Protein AF-A0A8K0Y423-F1 (afdb_monomer_lite)

pLDDT: mean 81.15, std 14.88, range [36.22, 94.19]

Secondary structure (DSSP, 8-state):
----SSSSSSSSHHHHHHHHHHHHHHHHHHHHHHHHHHHHHHHHHHHTTS-HHHHHHHIIIIISS-S---EEE-TTT--EEEPPP-HHHHHHHHHHHS-HHHHHHHHHHTTSSGGGG-

Sequence (118 aa):
MNFGKIFDRKKADNSSKNLEEINRIKEEIEKEDKIFENELPSKYTLLQKFGMSDLKT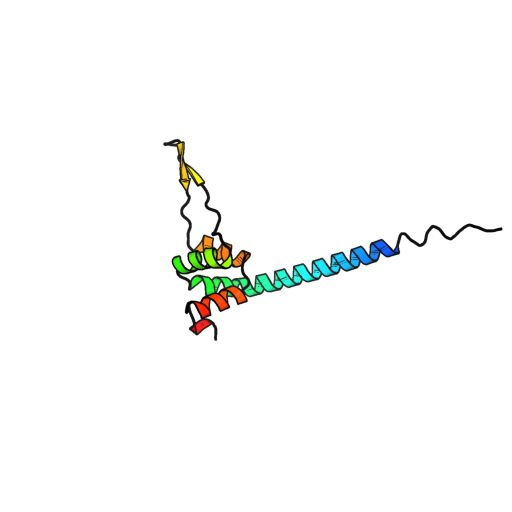LCNELLGSGPVVEEYEDPKTGNKKMLPQYKEDFIHFIIDELRLSEIKEYAIKNKIAPDDLK

Radius of gyration: 25.01 Å; chains: 1; bounding box: 62×76×44 Å

Foldseek 3Di:
DDPPDDPPPPPPPVVVVVVVVVVVVVVVVVVVVVLLVVCLVVLLVQLVQDDLVLLVVCCCVPVVDAADWDWDQDPVPRDIDTDDDDSVSSSVVCSVPDDSVSSLVSCVVVVGPPVVSD

Structure (mmCIF, N/CA/C/O backbone):
data_AF-A0A8K0Y423-F1
#
_entry.id   AF-A0A8K0Y423-F1
#
loop_
_atom_site.group_PDB
_atom_site.id
_atom_site.type_symbol
_atom_site.label_atom_id
_atom_site.label_alt_id
_atom_site.label_comp_id
_atom_site.label_asym_id
_atom_site.label_entity_id
_atom_site.label_seq_id
_atom_site.pdbx_PDB_ins_code
_atom_site.Cartn_x
_atom_site.Cartn_y
_atom_site.Cartn_z
_atom_site.occupancy
_atom_site.B_iso_or_equiv
_atom_site.auth_seq_id
_atom_site.auth_comp_id
_atom_site.auth_asym_id
_atom_site.auth_atom_id
_atom_site.pdbx_PDB_model_num
ATOM 1 N N . MET A 1 1 ? -35.897 64.347 -13.647 1.00 36.22 1 MET A N 1
ATOM 2 C CA . MET A 1 1 ? -35.948 62.868 -13.579 1.00 36.22 1 MET A CA 1
ATOM 3 C C . MET A 1 1 ? -34.530 62.373 -13.351 1.00 36.22 1 MET A C 1
ATOM 5 O O . MET A 1 1 ? -33.649 62.792 -14.086 1.00 36.22 1 MET A O 1
ATOM 9 N N . ASN A 1 2 ? -34.292 61.609 -12.282 1.00 42.94 2 ASN A N 1
ATOM 10 C CA . ASN A 1 2 ? -32.956 61.301 -11.763 1.00 42.94 2 ASN A CA 1
ATOM 11 C C . ASN A 1 2 ? -32.721 59.780 -11.860 1.00 42.94 2 ASN A C 1
ATOM 13 O O . ASN A 1 2 ? -33.231 59.032 -11.032 1.00 42.94 2 ASN A O 1
ATOM 17 N N . PHE A 1 3 ? -32.010 59.327 -12.897 1.00 48.22 3 PHE A N 1
ATOM 18 C CA . PHE A 1 3 ? -31.651 57.918 -13.132 1.00 48.22 3 PHE A CA 1
ATOM 19 C C . PHE A 1 3 ? -30.128 57.740 -13.080 1.00 48.22 3 PHE A C 1
ATOM 21 O O . PHE A 1 3 ? -29.487 57.314 -14.033 1.00 48.22 3 PHE A O 1
ATOM 28 N N . GLY A 1 4 ? -29.532 58.079 -11.942 1.00 51.59 4 GLY A N 1
ATOM 29 C CA . GLY A 1 4 ? -28.191 57.628 -11.582 1.00 51.59 4 GLY A CA 1
ATOM 30 C C . GLY A 1 4 ? -28.290 56.884 -10.257 1.00 51.59 4 GLY A C 1
ATOM 31 O O . GLY A 1 4 ? -28.947 57.402 -9.358 1.00 51.59 4 GLY A O 1
ATOM 32 N N . LYS A 1 5 ? -27.634 55.717 -10.140 1.00 53.69 5 LYS A N 1
ATOM 33 C CA . LYS A 1 5 ? -27.434 54.874 -8.925 1.00 53.69 5 LYS A CA 1
ATOM 34 C C . LYS A 1 5 ? -28.104 53.487 -8.893 1.00 53.69 5 LYS A C 1
ATOM 36 O O . LYS A 1 5 ? -28.493 53.039 -7.817 1.00 53.69 5 LYS A O 1
ATOM 41 N N . ILE A 1 6 ? -28.194 52.752 -10.006 1.00 54.94 6 ILE A N 1
ATOM 42 C CA . ILE A 1 6 ? -28.642 51.336 -9.941 1.00 54.94 6 ILE A CA 1
ATOM 43 C C . ILE A 1 6 ? -27.600 50.322 -10.449 1.00 54.94 6 ILE A C 1
ATOM 45 O O . ILE A 1 6 ? -27.656 49.161 -10.052 1.00 54.94 6 ILE A O 1
ATOM 49 N N . PHE A 1 7 ? -26.580 50.722 -11.215 1.00 52.34 7 PHE A N 1
ATOM 50 C CA . PHE A 1 7 ? -25.698 49.743 -11.873 1.00 52.34 7 PHE A CA 1
ATOM 51 C C . PHE A 1 7 ? -24.418 49.317 -11.129 1.00 52.34 7 PHE A C 1
ATOM 53 O O . PHE A 1 7 ? -23.765 48.383 -11.583 1.00 52.34 7 PHE A O 1
ATOM 60 N N . ASP A 1 8 ? -24.096 49.884 -9.963 1.00 50.88 8 ASP A N 1
ATOM 61 C CA . ASP A 1 8 ? -22.816 49.588 -9.280 1.00 50.88 8 ASP A CA 1
ATOM 62 C C . ASP A 1 8 ? -22.876 48.517 -8.176 1.00 50.88 8 ASP A C 1
ATOM 64 O O . ASP A 1 8 ? -21.852 48.109 -7.639 1.00 50.88 8 ASP A O 1
ATOM 68 N N . ARG A 1 9 ? -24.059 48.003 -7.814 1.00 49.84 9 ARG A N 1
ATOM 69 C CA . ARG A 1 9 ? -24.199 47.161 -6.606 1.00 49.84 9 ARG A CA 1
ATOM 70 C C . ARG A 1 9 ? -24.155 45.643 -6.825 1.00 49.84 9 ARG A C 1
ATOM 72 O O . ARG A 1 9 ? -24.320 44.904 -5.864 1.00 49.84 9 ARG A O 1
ATOM 79 N N . LYS A 1 10 ? -23.942 45.155 -8.055 1.00 49.25 10 LYS A N 1
ATOM 80 C CA . LYS A 1 10 ? -24.026 43.710 -8.380 1.00 49.25 10 LYS A CA 1
ATOM 81 C C . LYS A 1 10 ? -22.694 42.987 -8.620 1.00 49.25 10 LYS A C 1
ATOM 83 O O . LYS A 1 10 ? -22.720 41.783 -8.845 1.00 49.25 10 LYS A O 1
ATOM 88 N N . LYS A 1 11 ? -21.540 43.666 -8.567 1.00 48.78 11 LYS A N 1
ATOM 89 C CA . LYS A 1 11 ? -20.228 43.011 -8.775 1.00 48.78 11 LYS A CA 1
ATOM 90 C C . LYS A 1 11 ? -19.479 42.620 -7.494 1.00 48.78 11 LYS A C 1
ATOM 92 O O . LYS A 1 11 ? -18.593 41.782 -7.577 1.00 48.78 11 LYS A O 1
ATOM 97 N N . ALA A 1 12 ? -19.839 43.163 -6.330 1.00 50.09 12 ALA A N 1
ATOM 98 C CA . ALA A 1 12 ? -19.123 42.879 -5.080 1.00 50.09 12 ALA A CA 1
ATOM 99 C C . ALA A 1 12 ? -19.542 41.553 -4.407 1.00 50.09 12 ALA A C 1
ATOM 101 O O . ALA A 1 12 ? -18.710 40.878 -3.812 1.00 50.09 12 ALA A O 1
ATOM 102 N N . ASP A 1 13 ? -20.804 41.137 -4.549 1.00 50.44 13 ASP A N 1
ATOM 103 C CA . ASP A 1 13 ? -21.373 40.000 -3.798 1.00 50.44 13 ASP A CA 1
ATOM 104 C C . ASP A 1 13 ? -20.856 38.620 -4.262 1.00 50.44 13 ASP A C 1
ATOM 106 O O . ASP A 1 13 ? -20.787 37.671 -3.485 1.00 50.44 13 ASP A O 1
ATOM 110 N N . ASN A 1 14 ? -20.446 38.500 -5.531 1.00 52.62 14 ASN A N 1
ATOM 111 C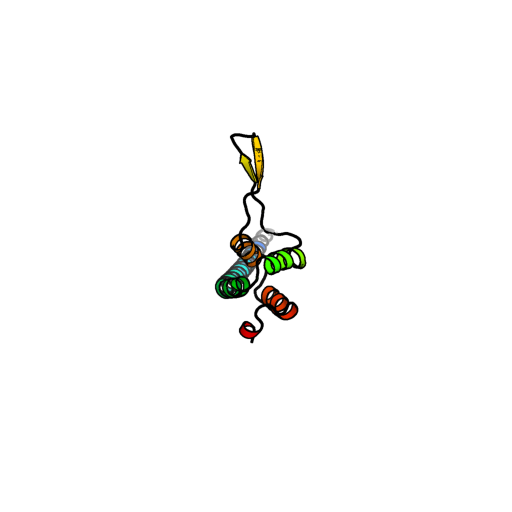 CA . ASN A 1 14 ? -19.948 37.234 -6.088 1.00 52.62 14 ASN A CA 1
ATOM 112 C C . ASN A 1 14 ? -18.476 36.951 -5.751 1.00 52.62 14 ASN A C 1
ATOM 114 O O . ASN A 1 14 ? -18.055 35.795 -5.787 1.00 52.62 14 ASN A O 1
ATOM 118 N N . SER A 1 15 ? -17.693 37.984 -5.422 1.00 55.06 15 SER A N 1
ATOM 119 C CA . SER A 1 15 ? -16.273 37.828 -5.086 1.00 55.06 15 SER A CA 1
ATOM 120 C C . SER A 1 15 ? -16.080 37.270 -3.676 1.00 55.06 15 SER A C 1
ATOM 122 O O . SER A 1 15 ? -15.181 36.464 -3.463 1.00 55.06 15 SER A O 1
ATOM 124 N N . SER A 1 16 ? -16.925 37.668 -2.719 1.00 58.03 16 SER A N 1
ATOM 125 C CA . SER A 1 16 ? -16.828 37.216 -1.325 1.00 58.03 16 SER A CA 1
ATOM 126 C C . SER A 1 16 ? -17.244 35.755 -1.151 1.00 58.03 16 SER A C 1
ATOM 128 O O . SER A 1 16 ? -16.566 35.025 -0.440 1.00 58.03 16 SER A O 1
ATOM 130 N N . LYS A 1 17 ? -18.283 35.293 -1.862 1.00 60.75 17 LYS A N 1
ATOM 131 C CA . LYS A 1 17 ? -18.724 33.885 -1.814 1.00 60.75 17 LYS A CA 1
ATOM 132 C C . LYS A 1 17 ? -17.689 32.922 -2.397 1.00 60.75 17 LYS A C 1
ATOM 134 O O . LYS A 1 17 ? -17.435 31.882 -1.808 1.00 60.75 17 LYS A O 1
ATOM 139 N N . ASN A 1 18 ? -17.039 33.305 -3.500 1.00 67.94 18 ASN A N 1
ATOM 140 C CA . ASN A 1 18 ? -15.926 32.530 -4.059 1.00 67.94 18 ASN A CA 1
ATOM 141 C C . ASN A 1 18 ? -14.741 32.458 -3.084 1.00 67.94 18 ASN A C 1
ATOM 143 O O . ASN A 1 18 ? -14.114 31.415 -2.962 1.00 67.94 18 ASN A O 1
ATOM 147 N N . LEU A 1 19 ? -14.442 33.544 -2.362 1.00 73.88 19 LEU A N 1
ATOM 148 C CA . LEU A 1 19 ? -13.349 33.563 -1.388 1.00 73.88 19 LEU A CA 1
ATOM 149 C C . LEU A 1 19 ? -13.649 32.687 -0.160 1.00 73.88 19 LEU A C 1
ATOM 151 O O . LEU A 1 19 ? -12.766 31.981 0.317 1.00 73.88 19 LEU A O 1
ATOM 155 N N . GLU A 1 20 ? -14.890 32.706 0.336 1.00 76.94 20 GLU A N 1
ATOM 156 C CA . GLU A 1 20 ? -15.333 31.832 1.428 1.00 76.94 20 GLU A CA 1
ATOM 157 C C . GLU A 1 20 ? -15.313 30.352 1.027 1.00 76.94 20 GLU A C 1
ATOM 159 O O . GLU A 1 20 ? -14.886 29.517 1.819 1.00 76.94 20 GLU A O 1
ATOM 164 N N . GLU A 1 21 ? -15.724 30.022 -0.199 1.00 74.06 21 GLU A N 1
ATOM 165 C CA . GLU A 1 21 ? -15.688 28.650 -0.718 1.00 74.06 21 GLU A CA 1
ATOM 166 C C . GLU A 1 21 ? -14.247 28.151 -0.897 1.00 74.06 21 GLU A C 1
ATOM 168 O O . GLU A 1 21 ? -13.911 27.067 -0.427 1.00 74.06 21 GLU A O 1
ATOM 173 N N . ILE A 1 22 ? -13.356 28.982 -1.453 1.00 78.00 22 ILE A N 1
ATOM 174 C CA . ILE A 1 22 ? -11.920 28.675 -1.558 1.00 78.00 22 ILE A CA 1
ATOM 175 C C . ILE A 1 22 ? -11.296 28.454 -0.174 1.00 78.00 22 ILE A C 1
ATOM 177 O O . ILE A 1 22 ? -10.478 27.550 -0.012 1.00 78.00 22 ILE A O 1
ATOM 181 N N . ASN A 1 23 ? -11.665 29.255 0.830 1.00 80.56 23 ASN A N 1
ATOM 182 C CA . ASN A 1 23 ? -11.143 29.085 2.187 1.00 80.56 23 ASN A CA 1
ATOM 183 C C . ASN A 1 23 ? -11.652 27.797 2.845 1.00 80.56 23 ASN A C 1
ATOM 185 O O . ASN A 1 23 ? -10.866 27.121 3.498 1.00 80.56 23 ASN A O 1
ATOM 189 N N . ARG A 1 24 ? -12.916 27.410 2.629 1.00 83.50 24 ARG A N 1
ATOM 190 C CA . ARG A 1 24 ? -13.438 26.121 3.116 1.00 83.50 24 ARG A CA 1
ATOM 191 C C . ARG A 1 24 ? -12.711 24.940 2.484 1.00 83.50 24 ARG A C 1
ATOM 193 O O . ARG A 1 24 ? -12.282 24.056 3.211 1.00 83.50 24 ARG A O 1
ATOM 200 N N . ILE A 1 25 ? -12.501 24.977 1.167 1.00 79.38 25 ILE A N 1
ATOM 201 C CA . ILE A 1 25 ? -11.753 23.933 0.452 1.00 79.38 25 ILE A CA 1
ATOM 202 C C . ILE A 1 25 ? -10.322 23.836 0.999 1.00 79.38 25 ILE A C 1
ATOM 204 O O . ILE A 1 25 ? -9.832 22.739 1.243 1.00 79.38 25 ILE A O 1
ATOM 208 N N . LYS A 1 26 ? -9.656 24.972 1.248 1.00 81.19 26 LYS A N 1
ATOM 209 C CA . LYS A 1 26 ? -8.325 24.982 1.875 1.00 81.19 26 LYS A CA 1
ATOM 210 C C . LYS A 1 26 ? -8.333 24.360 3.270 1.00 81.19 26 LYS A C 1
ATOM 212 O O . LYS A 1 26 ? -7.489 23.519 3.543 1.00 81.19 26 LYS A O 1
ATOM 217 N N . GLU A 1 27 ? -9.284 24.734 4.123 1.00 83.44 27 GLU A N 1
ATOM 218 C CA . GLU A 1 27 ? -9.404 24.160 5.469 1.00 83.44 27 GLU A CA 1
ATOM 219 C C . GLU A 1 27 ? -9.710 22.654 5.443 1.00 83.44 27 GLU A C 1
ATOM 221 O O . GLU A 1 27 ? -9.302 21.930 6.350 1.00 83.44 27 GLU A O 1
ATOM 226 N N . GLU A 1 28 ? -10.452 22.170 4.444 1.00 80.00 28 GLU A N 1
ATOM 227 C CA . GLU A 1 28 ? -10.716 20.741 4.252 1.00 80.00 28 GLU A CA 1
ATOM 228 C C . GLU A 1 28 ? -9.456 19.990 3.813 1.00 80.00 28 GLU A C 1
ATOM 230 O O . GLU A 1 28 ? -9.129 18.975 4.426 1.00 80.00 28 GLU A O 1
ATOM 235 N N . ILE A 1 29 ? -8.697 20.531 2.855 1.00 80.69 29 ILE A N 1
ATOM 236 C CA . ILE A 1 29 ? -7.410 19.961 2.427 1.00 80.69 29 ILE A CA 1
ATOM 237 C C . ILE A 1 29 ? -6.428 19.911 3.604 1.00 80.69 29 ILE A C 1
ATOM 239 O O . ILE A 1 29 ? -5.866 18.861 3.886 1.00 80.69 29 ILE A O 1
ATOM 243 N N . GLU A 1 30 ? -6.279 21.001 4.363 1.00 79.62 30 GLU A N 1
ATOM 244 C CA . GLU A 1 30 ? -5.381 21.041 5.528 1.00 79.62 30 GLU A CA 1
ATOM 245 C C . GLU A 1 30 ? -5.786 20.036 6.619 1.00 79.62 30 GLU A C 1
ATOM 247 O O . GLU A 1 30 ? -4.934 19.468 7.310 1.00 79.62 30 GLU A O 1
ATOM 252 N N . LYS A 1 31 ? -7.091 19.794 6.798 1.00 80.88 31 LYS A N 1
ATOM 253 C CA . LYS A 1 31 ? -7.581 18.756 7.716 1.00 80.88 31 LYS A CA 1
ATOM 254 C C . LYS A 1 31 ? -7.258 17.362 7.200 1.00 80.88 31 LYS A C 1
ATOM 256 O O . LYS A 1 31 ? -6.840 16.526 8.000 1.00 80.88 31 LYS A O 1
ATOM 261 N N . GLU A 1 32 ? -7.449 17.106 5.912 1.00 76.06 32 GLU A N 1
ATOM 262 C CA . GLU A 1 32 ? -7.115 15.820 5.304 1.00 76.06 32 GLU A CA 1
ATOM 263 C C . GLU A 1 32 ? -5.616 15.528 5.348 1.00 76.06 32 GLU A C 1
ATOM 265 O O . GLU A 1 32 ? -5.243 14.420 5.739 1.00 76.06 32 GLU A O 1
ATOM 270 N N . ASP A 1 33 ? -4.772 16.519 5.058 1.00 75.44 33 ASP A N 1
ATOM 271 C CA . ASP A 1 33 ? -3.313 16.413 5.152 1.00 75.44 33 ASP A CA 1
ATOM 272 C C . ASP A 1 33 ? -2.892 16.076 6.582 1.00 75.44 33 ASP A C 1
ATOM 274 O O . ASP A 1 33 ? -2.124 15.144 6.823 1.00 75.44 33 ASP A O 1
ATOM 278 N N . LYS A 1 34 ? -3.475 16.756 7.574 1.00 78.69 34 LYS A N 1
ATOM 279 C CA . LYS A 1 34 ? -3.188 16.477 8.983 1.00 78.69 34 LYS A CA 1
ATOM 280 C C . LYS A 1 34 ? -3.651 15.083 9.414 1.00 78.69 34 LYS A C 1
ATOM 282 O O . LYS A 1 34 ? -3.023 14.461 10.271 1.00 78.69 34 LYS A O 1
ATOM 287 N N . ILE A 1 35 ? -4.761 14.583 8.874 1.00 78.56 35 ILE A N 1
ATOM 288 C CA . ILE A 1 35 ? -5.205 13.203 9.119 1.00 78.56 35 ILE A CA 1
ATOM 289 C C . ILE A 1 35 ? -4.215 12.228 8.481 1.00 78.56 35 ILE A C 1
ATOM 291 O O . ILE A 1 35 ? -3.782 11.288 9.143 1.00 78.56 35 ILE A O 1
ATOM 295 N N . PHE A 1 36 ? -3.802 12.481 7.240 1.00 77.06 36 PHE A N 1
ATOM 296 C CA . PHE A 1 36 ? -2.832 11.659 6.526 1.00 77.06 36 PHE A CA 1
ATOM 297 C C . PHE A 1 36 ? -1.484 11.582 7.259 1.00 77.06 36 PHE A C 1
ATOM 299 O O . PHE A 1 36 ? -0.981 10.483 7.493 1.00 77.06 36 PHE A O 1
ATOM 306 N N . GLU A 1 37 ? -0.943 12.717 7.711 1.00 79.19 37 GLU A N 1
ATOM 307 C CA . GLU A 1 37 ? 0.296 12.778 8.497 1.00 79.19 37 GLU A CA 1
ATOM 308 C C . GLU A 1 37 ? 0.203 11.989 9.809 1.00 79.19 37 GLU A C 1
ATOM 310 O O . GLU A 1 37 ? 1.151 11.307 10.201 1.00 79.19 37 GLU A O 1
ATOM 315 N N . ASN A 1 38 ? -0.951 12.030 10.480 1.00 83.81 38 ASN A N 1
ATOM 316 C CA . ASN A 1 38 ? -1.170 11.256 11.703 1.00 83.81 38 ASN A CA 1
ATOM 317 C C . ASN A 1 38 ? -1.315 9.750 11.433 1.00 83.81 38 ASN A C 1
ATOM 319 O O . ASN A 1 38 ? -0.929 8.928 12.267 1.00 83.81 38 ASN A O 1
ATOM 323 N N . GLU A 1 39 ? -1.873 9.367 10.284 1.00 85.81 39 GLU A N 1
ATOM 324 C CA . GLU A 1 39 ? -2.039 7.965 9.900 1.00 85.81 39 GLU A CA 1
ATOM 325 C C . GLU A 1 39 ? -0.750 7.335 9.364 1.00 85.81 39 GLU A C 1
ATOM 327 O O . GLU A 1 39 ? -0.561 6.129 9.527 1.00 85.81 39 GLU A O 1
ATOM 332 N N . LEU A 1 40 ? 0.143 8.127 8.768 1.00 87.44 40 LEU A N 1
ATOM 333 C CA . LEU A 1 40 ? 1.384 7.696 8.114 1.00 87.44 40 LEU A CA 1
ATOM 334 C C . LEU A 1 40 ? 2.202 6.679 8.940 1.00 87.44 40 LEU A C 1
ATOM 336 O O . LEU A 1 40 ? 2.473 5.585 8.430 1.00 87.44 40 LEU A O 1
ATOM 340 N N . PRO A 1 41 ? 2.536 6.943 10.224 1.00 89.06 41 PRO A N 1
ATOM 341 C CA . PRO A 1 41 ? 3.282 5.989 11.048 1.00 89.06 41 PRO A CA 1
ATOM 342 C C . PRO A 1 41 ? 2.534 4.668 11.257 1.00 89.06 41 PRO A C 1
ATOM 344 O O . PRO A 1 41 ? 3.139 3.593 11.268 1.00 89.06 41 PRO A O 1
ATOM 347 N N . SER A 1 42 ? 1.208 4.740 11.399 1.00 90.12 42 SER A N 1
ATOM 348 C CA . SER A 1 42 ? 0.351 3.573 11.613 1.00 90.12 42 SER A CA 1
ATOM 349 C C . SER A 1 42 ? 0.222 2.734 10.343 1.00 90.12 42 SER A C 1
ATOM 351 O O . SER A 1 42 ? 0.346 1.511 10.413 1.00 90.12 42 SER A O 1
ATOM 353 N N . LYS A 1 43 ? 0.040 3.378 9.180 1.00 92.31 43 LYS A N 1
ATOM 354 C CA . LYS A 1 43 ? 0.016 2.702 7.874 1.00 92.31 43 LYS A CA 1
ATOM 355 C C . LYS A 1 43 ? 1.335 1.979 7.631 1.00 92.31 43 LYS A C 1
ATOM 357 O O . LYS A 1 43 ? 1.335 0.782 7.359 1.00 92.31 43 LYS A O 1
ATOM 362 N N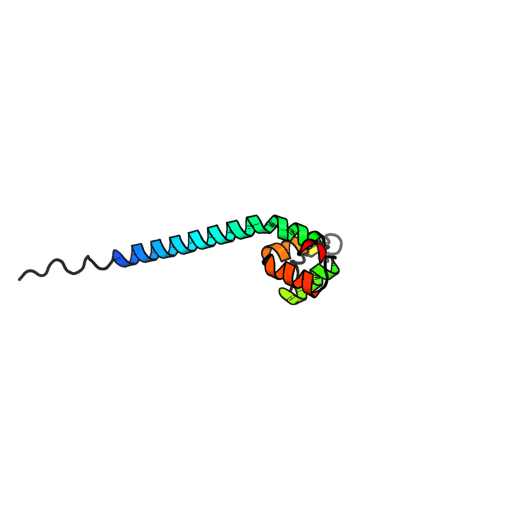 . TYR A 1 44 ? 2.456 2.680 7.809 1.00 92.25 44 TYR A N 1
ATOM 363 C CA . TYR A 1 44 ? 3.784 2.114 7.590 1.00 92.25 44 TYR A CA 1
ATOM 364 C C . TYR A 1 44 ? 4.059 0.922 8.514 1.00 92.25 44 TYR A C 1
ATOM 366 O O . TYR A 1 44 ? 4.476 -0.140 8.056 1.00 92.25 44 TYR A O 1
ATOM 374 N N . THR A 1 45 ? 3.762 1.057 9.810 1.00 90.94 45 THR A N 1
ATOM 375 C CA . THR A 1 45 ? 3.965 -0.019 10.795 1.00 90.94 45 THR A CA 1
ATOM 376 C C . THR A 1 45 ? 3.128 -1.259 10.479 1.00 90.94 45 THR A C 1
ATOM 378 O O . THR A 1 45 ? 3.607 -2.383 10.635 1.00 90.94 45 THR A O 1
ATOM 381 N N . LEU A 1 46 ? 1.885 -1.071 10.027 1.00 91.06 46 LEU A N 1
ATOM 382 C CA . LEU A 1 46 ? 1.005 -2.170 9.644 1.00 91.06 46 LEU A CA 1
ATOM 383 C C . LEU A 1 46 ? 1.503 -2.861 8.368 1.00 91.06 46 LEU A C 1
ATOM 385 O O . LEU A 1 46 ? 1.685 -4.076 8.367 1.00 91.06 46 LEU A O 1
ATOM 389 N N . LEU A 1 47 ? 1.798 -2.097 7.314 1.00 93.69 47 LEU A N 1
ATOM 390 C CA . LEU A 1 47 ? 2.275 -2.624 6.030 1.00 93.69 47 LEU A CA 1
ATOM 391 C C . LEU A 1 47 ? 3.652 -3.293 6.134 1.00 93.69 47 LEU A C 1
ATOM 393 O O . LEU A 1 47 ? 3.938 -4.245 5.410 1.00 93.69 47 LEU A O 1
ATOM 397 N N . GLN A 1 48 ? 4.495 -2.886 7.085 1.00 93.19 48 GLN A N 1
ATOM 398 C CA . GLN A 1 48 ? 5.749 -3.585 7.372 1.00 93.19 48 GLN A CA 1
ATOM 399 C C . GLN A 1 48 ? 5.543 -5.041 7.819 1.00 93.19 48 GLN A C 1
ATOM 401 O O . GLN A 1 48 ? 6.441 -5.866 7.649 1.00 93.19 48 GLN A O 1
ATOM 406 N N . LYS A 1 49 ? 4.364 -5.405 8.328 1.00 90.06 49 LYS A N 1
ATOM 407 C CA . LYS A 1 49 ? 4.050 -6.788 8.730 1.00 90.06 49 LYS A CA 1
ATOM 408 C C . LYS A 1 49 ? 3.585 -7.658 7.570 1.00 90.06 49 LYS A C 1
ATOM 410 O O . LYS A 1 49 ? 3.590 -8.879 7.693 1.00 90.06 49 LYS A O 1
ATOM 415 N N . PHE A 1 50 ? 3.205 -7.045 6.455 1.00 92.75 50 PHE A N 1
ATOM 416 C CA . PHE A 1 50 ? 2.764 -7.762 5.271 1.00 92.75 50 PHE A CA 1
ATOM 417 C C . PHE A 1 50 ? 3.966 -8.417 4.592 1.00 92.75 50 PHE A C 1
ATOM 419 O O . PHE A 1 50 ? 5.065 -7.848 4.529 1.00 92.75 50 PHE A O 1
ATOM 426 N N . GLY A 1 51 ? 3.762 -9.621 4.063 1.00 92.38 51 GLY A N 1
ATOM 427 C CA . GLY A 1 51 ? 4.713 -10.226 3.147 1.00 92.38 51 GLY A CA 1
ATOM 428 C C . GLY A 1 51 ? 4.718 -9.497 1.803 1.00 92.38 51 GLY A C 1
ATOM 429 O O . GLY A 1 51 ? 3.762 -8.816 1.436 1.00 92.38 51 GLY A O 1
ATOM 430 N N . MET A 1 52 ? 5.778 -9.687 1.015 1.00 92.44 52 MET A N 1
ATOM 431 C CA . MET A 1 52 ? 5.853 -9.129 -0.344 1.00 92.44 52 MET A CA 1
ATOM 432 C C . MET A 1 52 ? 4.674 -9.587 -1.216 1.00 92.44 52 MET A C 1
ATOM 434 O O . MET A 1 52 ? 4.136 -8.815 -2.004 1.00 92.44 52 MET A O 1
ATOM 438 N N . SER A 1 53 ? 4.258 -10.847 -1.064 1.00 91.69 53 SER A N 1
ATOM 439 C CA . SER A 1 53 ? 3.098 -11.394 -1.768 1.00 91.69 53 SER A CA 1
ATOM 440 C C . SER A 1 53 ? 1.800 -10.711 -1.344 1.00 91.69 53 SER A C 1
ATOM 442 O O . SER A 1 53 ? 0.987 -10.397 -2.203 1.00 91.69 53 SER A O 1
ATOM 444 N N . ASP A 1 54 ? 1.628 -10.427 -0.051 1.00 93.38 54 ASP A N 1
ATOM 445 C CA . ASP A 1 54 ? 0.419 -9.779 0.463 1.00 93.38 54 ASP A CA 1
ATOM 446 C C . ASP A 1 54 ? 0.294 -8.346 -0.050 1.00 93.38 54 ASP A C 1
ATOM 448 O O . ASP A 1 54 ? -0.794 -7.934 -0.436 1.00 93.38 54 ASP A O 1
ATOM 452 N N . LEU A 1 55 ? 1.411 -7.610 -0.106 1.00 93.88 55 LEU A N 1
ATOM 453 C CA . LEU A 1 55 ? 1.458 -6.256 -0.663 1.00 93.88 55 LEU A CA 1
ATOM 454 C C . LEU A 1 55 ? 1.120 -6.254 -2.158 1.00 93.88 55 LEU A C 1
ATOM 456 O O . LEU A 1 55 ? 0.310 -5.447 -2.604 1.00 93.88 55 LEU A O 1
ATOM 460 N N . LYS A 1 56 ? 1.679 -7.196 -2.930 1.00 92.88 56 LYS A N 1
ATOM 461 C CA . LYS A 1 56 ? 1.354 -7.356 -4.357 1.00 92.88 56 LYS A CA 1
ATOM 462 C C . LYS A 1 56 ? -0.121 -7.670 -4.578 1.00 92.88 56 LYS A C 1
ATOM 464 O O . LYS A 1 56 ? -0.741 -7.084 -5.463 1.00 92.88 56 LYS A O 1
ATOM 469 N N . THR A 1 57 ? -0.674 -8.590 -3.791 1.00 92.81 57 THR A N 1
ATOM 470 C CA . THR A 1 57 ? -2.090 -8.956 -3.881 1.00 92.81 57 THR A CA 1
ATOM 471 C C . THR A 1 57 ? -2.977 -7.787 -3.482 1.00 92.81 57 THR A C 1
ATOM 473 O O . THR A 1 57 ? -3.918 -7.493 -4.206 1.00 92.81 57 THR A O 1
ATOM 476 N N . LEU A 1 58 ? -2.641 -7.064 -2.411 1.00 93.38 58 LEU A N 1
ATOM 477 C CA . LEU A 1 58 ? -3.373 -5.874 -1.981 1.00 93.38 58 LEU A CA 1
ATOM 478 C C . LEU A 1 58 ? -3.398 -4.813 -3.089 1.00 93.38 58 LEU A C 1
ATOM 480 O O . LEU A 1 58 ? -4.474 -4.331 -3.437 1.00 93.38 58 LEU A O 1
ATOM 484 N N . CYS A 1 59 ? -2.245 -4.503 -3.690 1.00 93.00 59 CYS A N 1
ATOM 485 C CA . CYS A 1 59 ? -2.158 -3.605 -4.843 1.00 93.00 59 CYS A CA 1
ATOM 486 C C . CYS A 1 59 ? -3.071 -4.061 -5.988 1.00 93.00 59 CYS A C 1
ATOM 488 O O . CYS A 1 59 ? -3.837 -3.277 -6.535 1.00 93.00 59 CYS A O 1
ATOM 490 N N . ASN A 1 60 ? -3.040 -5.346 -6.332 1.00 91.69 60 ASN A N 1
ATOM 491 C CA . ASN A 1 60 ? -3.841 -5.869 -7.431 1.00 91.69 60 ASN A CA 1
ATOM 492 C C . ASN A 1 60 ? -5.353 -5.899 -7.125 1.00 91.69 60 ASN A C 1
ATOM 494 O O . ASN A 1 60 ? -6.156 -5.631 -8.012 1.00 91.69 60 ASN A O 1
ATOM 498 N N . GLU A 1 61 ? -5.753 -6.225 -5.893 1.00 91.50 61 GLU A N 1
ATOM 499 C CA . GLU A 1 61 ? -7.164 -6.347 -5.502 1.00 91.50 61 GLU A CA 1
ATOM 500 C C . GLU A 1 61 ? -7.837 -4.997 -5.243 1.00 91.50 61 GLU A C 1
ATOM 502 O O . GLU A 1 61 ? -8.999 -4.828 -5.613 1.00 91.50 61 GLU A O 1
ATOM 507 N N . LEU A 1 62 ? -7.138 -4.054 -4.603 1.00 91.06 62 LEU A N 1
ATOM 508 C CA . LEU A 1 62 ? -7.714 -2.763 -4.209 1.00 91.06 62 LEU A CA 1
ATOM 509 C C . LEU A 1 62 ? -7.388 -1.638 -5.194 1.00 91.06 62 LEU A C 1
ATOM 511 O O . LEU A 1 62 ? -8.243 -0.798 -5.452 1.00 91.06 62 LEU A O 1
ATOM 515 N N . LEU A 1 63 ? -6.180 -1.630 -5.764 1.00 89.56 63 LEU A N 1
ATOM 516 C CA . LEU A 1 63 ? -5.694 -0.544 -6.629 1.00 89.56 63 LEU A CA 1
ATOM 517 C C . LEU A 1 63 ? -5.672 -0.935 -8.118 1.00 89.56 63 LEU A C 1
ATOM 519 O O . LEU A 1 63 ? -5.457 -0.088 -8.985 1.00 89.56 63 LEU A O 1
ATOM 523 N N . GLY A 1 64 ? -5.862 -2.221 -8.440 1.00 89.12 64 GLY A N 1
ATOM 524 C CA . GLY A 1 64 ? -5.806 -2.760 -9.806 1.00 89.12 64 GLY A CA 1
ATOM 525 C C . GLY A 1 64 ? -4.425 -2.680 -10.471 1.00 89.12 64 GLY A C 1
ATOM 526 O O . GLY A 1 64 ? -4.264 -3.103 -11.615 1.00 89.12 64 GLY A O 1
ATOM 527 N N . SER A 1 65 ? -3.429 -2.124 -9.781 1.00 88.88 65 SER A N 1
ATOM 528 C CA . SER A 1 65 ? -2.075 -1.892 -10.277 1.00 88.88 65 SER A CA 1
ATOM 529 C C . SER A 1 65 ? -1.089 -1.789 -9.109 1.00 88.88 65 SER A C 1
ATOM 531 O O . SER A 1 65 ? -1.490 -1.597 -7.963 1.00 88.88 65 SER A O 1
ATOM 533 N N . GLY A 1 66 ? 0.197 -2.009 -9.387 1.00 88.88 66 GLY A N 1
ATOM 534 C CA . GLY A 1 66 ? 1.285 -1.886 -8.413 1.00 88.88 66 GLY A CA 1
ATOM 535 C C . GLY A 1 66 ? 2.115 -0.613 -8.617 1.00 88.88 66 GLY A C 1
ATOM 536 O O . GLY A 1 66 ? 1.807 0.171 -9.517 1.00 88.88 66 GLY A O 1
ATOM 537 N N . PRO A 1 67 ? 3.197 -0.434 -7.835 1.00 90.25 67 PRO A N 1
ATOM 538 C CA . PRO A 1 67 ? 4.120 0.678 -8.018 1.00 90.25 67 PRO A CA 1
ATOM 539 C C . PRO A 1 67 ? 4.673 0.715 -9.445 1.00 90.25 67 PRO A C 1
ATOM 541 O O . PRO A 1 67 ? 4.802 -0.319 -10.113 1.00 90.25 67 PRO A O 1
ATOM 544 N N . VAL A 1 68 ? 5.033 1.916 -9.897 1.00 88.25 68 VAL A N 1
ATOM 545 C CA . VAL A 1 68 ? 5.626 2.132 -11.221 1.00 88.25 68 VAL A CA 1
ATOM 546 C C . VAL A 1 68 ? 6.903 1.301 -11.353 1.00 88.25 68 VAL A C 1
ATOM 548 O O . VAL A 1 68 ? 7.756 1.288 -10.465 1.00 88.25 68 VAL A O 1
ATOM 551 N N . VAL A 1 69 ? 7.024 0.576 -12.466 1.00 88.88 69 VAL A N 1
ATOM 552 C CA . VAL A 1 69 ? 8.238 -0.171 -12.803 1.00 88.88 69 VAL A CA 1
ATOM 553 C C . VAL A 1 69 ? 9.126 0.745 -13.627 1.00 88.88 69 VAL A C 1
ATOM 555 O O . VAL A 1 69 ? 8.807 1.068 -14.770 1.00 88.88 69 VAL A O 1
ATOM 558 N N . GLU A 1 70 ? 10.238 1.174 -13.045 1.00 88.88 70 GLU A N 1
ATOM 559 C CA . GLU A 1 70 ? 11.242 1.929 -13.781 1.00 88.88 70 GLU A CA 1
ATOM 560 C C . GLU A 1 70 ? 12.068 0.996 -14.676 1.00 88.88 70 GLU A C 1
ATOM 562 O O . GLU A 1 70 ? 12.410 -0.128 -14.303 1.00 88.88 70 GLU A O 1
ATOM 567 N N . GLU A 1 71 ? 12.408 1.465 -15.875 1.00 91.81 71 GLU A N 1
ATOM 568 C CA . GLU A 1 71 ? 13.237 0.736 -16.833 1.00 91.81 71 GLU A CA 1
ATOM 569 C C . GLU A 1 71 ? 14.511 1.526 -17.121 1.00 91.81 71 GLU A C 1
ATOM 571 O O . GLU A 1 71 ? 14.481 2.747 -17.273 1.00 91.81 71 GLU A O 1
ATOM 576 N N . TYR A 1 72 ? 15.632 0.823 -17.256 1.00 88.81 72 TYR A N 1
ATOM 577 C CA . TYR A 1 72 ? 16.890 1.397 -17.717 1.00 88.81 72 TYR A CA 1
ATOM 578 C C . TYR A 1 72 ? 17.385 0.664 -18.961 1.00 88.81 72 TYR A C 1
ATOM 580 O O . TYR A 1 72 ? 17.197 -0.543 -19.120 1.00 88.81 72 TYR A O 1
ATOM 588 N N . GLU A 1 73 ? 18.034 1.393 -19.861 1.00 92.44 73 GLU A N 1
ATOM 589 C CA . GLU A 1 73 ? 18.705 0.795 -21.010 1.00 92.44 73 GLU A CA 1
ATOM 590 C C . GLU A 1 73 ? 20.117 0.369 -20.605 1.00 92.44 73 GLU A C 1
ATOM 592 O O . GLU A 1 73 ? 20.898 1.165 -20.083 1.00 92.44 73 GLU A O 1
ATOM 597 N N . ASP A 1 74 ? 20.450 -0.904 -20.815 1.00 87.69 74 ASP A N 1
ATOM 598 C CA . ASP A 1 74 ? 21.790 -1.409 -20.544 1.00 87.69 74 ASP A CA 1
ATOM 599 C C . ASP A 1 74 ? 22.759 -0.872 -21.613 1.00 87.69 74 ASP A C 1
ATOM 601 O O . ASP A 1 74 ? 22.677 -1.292 -22.772 1.00 87.69 74 ASP A O 1
ATOM 605 N N . PRO A 1 75 ? 23.727 -0.009 -21.254 1.00 86.81 75 PRO A N 1
ATOM 606 C CA . PRO A 1 75 ? 24.581 0.675 -22.224 1.00 86.81 75 PRO A CA 1
ATOM 607 C C . PRO A 1 75 ? 25.496 -0.274 -23.008 1.00 86.81 75 PRO A C 1
ATOM 609 O O . PRO A 1 75 ? 26.061 0.122 -24.024 1.00 86.81 75 PRO A O 1
ATOM 612 N N . LYS A 1 76 ? 25.673 -1.523 -22.553 1.00 89.31 76 LYS A N 1
ATOM 613 C CA . LYS A 1 76 ? 26.485 -2.527 -23.257 1.00 89.31 76 LYS A CA 1
ATOM 614 C C . LYS A 1 76 ? 25.688 -3.334 -24.272 1.00 89.31 76 LYS A C 1
ATOM 616 O O . LYS A 1 76 ? 26.278 -3.868 -25.204 1.00 89.31 76 LYS A O 1
ATOM 621 N N . THR A 1 77 ? 24.382 -3.486 -24.062 1.00 87.75 77 THR A N 1
ATOM 622 C CA . THR A 1 77 ? 23.544 -4.380 -24.879 1.00 87.75 77 THR A CA 1
ATOM 623 C C . THR A 1 77 ? 22.420 -3.658 -25.616 1.00 87.75 77 THR A C 1
ATOM 625 O O . THR A 1 77 ? 21.807 -4.268 -26.484 1.00 87.75 77 THR A O 1
ATOM 628 N N . GLY A 1 78 ? 22.141 -2.392 -25.281 1.00 87.75 78 GLY A N 1
ATOM 629 C CA . GLY A 1 78 ? 21.014 -1.615 -25.811 1.00 87.75 78 GLY A CA 1
ATOM 630 C C . GLY A 1 78 ? 19.639 -2.150 -25.390 1.00 87.75 78 GLY A C 1
ATOM 631 O O . GLY A 1 78 ? 18.612 -1.689 -25.876 1.00 87.75 78 GLY A O 1
ATOM 632 N N . ASN A 1 79 ? 19.592 -3.161 -24.515 1.00 90.25 79 ASN A N 1
ATOM 633 C CA . ASN A 1 79 ? 18.342 -3.768 -24.077 1.00 90.25 79 ASN A CA 1
ATOM 634 C C . ASN A 1 79 ? 17.776 -3.025 -22.873 1.00 90.25 79 ASN A C 1
ATOM 636 O O . ASN A 1 79 ? 18.501 -2.714 -21.925 1.00 90.25 79 ASN A O 1
ATOM 640 N N . LYS A 1 80 ? 16.456 -2.838 -22.872 1.00 90.88 80 LYS A N 1
ATOM 641 C CA . LYS A 1 80 ? 15.725 -2.354 -21.703 1.00 90.88 80 LYS A CA 1
ATOM 642 C C . LYS A 1 80 ? 15.671 -3.438 -20.632 1.00 90.88 80 LYS A C 1
ATOM 644 O O . LYS A 1 80 ? 15.322 -4.585 -20.914 1.00 90.88 80 LYS A O 1
ATOM 649 N N . LYS A 1 81 ? 16.016 -3.070 -19.404 1.00 88.62 81 LYS A N 1
ATOM 650 C CA . LYS A 1 81 ? 15.905 -3.898 -18.206 1.00 88.62 81 LYS A CA 1
ATOM 651 C C . LYS A 1 81 ? 15.053 -3.170 -17.180 1.00 88.62 81 LYS A C 1
ATOM 653 O O . LYS A 1 81 ? 15.216 -1.974 -16.968 1.00 88.62 81 LYS A O 1
ATOM 658 N N . MET A 1 82 ? 14.165 -3.913 -16.534 1.00 89.44 82 MET A N 1
ATOM 659 C CA . MET A 1 82 ? 13.363 -3.398 -15.428 1.00 89.44 82 MET A CA 1
ATOM 660 C C . MET A 1 82 ? 14.228 -3.298 -14.175 1.00 89.44 82 MET A C 1
ATOM 662 O O . MET A 1 82 ? 15.003 -4.214 -13.873 1.00 89.44 82 MET A O 1
ATOM 666 N N . LEU A 1 83 ? 14.091 -2.193 -13.448 1.00 86.81 83 LEU A N 1
ATOM 667 C CA . LEU A 1 83 ? 14.639 -2.074 -12.111 1.00 86.81 83 LEU A CA 1
ATOM 668 C C . LEU A 1 83 ? 13.882 -3.022 -11.167 1.00 86.81 83 LEU A C 1
ATOM 670 O O . LEU A 1 83 ? 12.665 -3.194 -11.290 1.00 86.81 83 LEU A O 1
ATOM 674 N N . PRO A 1 84 ? 14.596 -3.689 -10.247 1.00 87.62 84 PRO A N 1
ATOM 675 C CA . PRO A 1 84 ? 13.958 -4.530 -9.249 1.00 87.62 84 PRO A CA 1
ATOM 676 C C . PRO A 1 84 ? 13.084 -3.673 -8.331 1.00 87.62 84 PRO A C 1
ATOM 678 O O . PRO A 1 84 ? 13.541 -2.655 -7.823 1.00 87.62 84 PRO A O 1
ATOM 681 N N . GLN A 1 85 ? 11.853 -4.127 -8.098 1.00 90.19 85 GLN A N 1
ATOM 682 C CA . GLN A 1 85 ? 10.959 -3.531 -7.110 1.00 90.19 85 GLN A CA 1
ATOM 683 C C . GLN A 1 85 ? 11.122 -4.222 -5.759 1.00 90.19 85 GLN A C 1
ATOM 685 O O . GLN A 1 85 ? 11.107 -5.457 -5.659 1.00 90.19 85 GLN A O 1
ATOM 690 N N . TYR A 1 86 ? 11.232 -3.411 -4.721 1.00 91.88 86 TYR A N 1
ATOM 691 C CA . TYR A 1 86 ? 11.406 -3.805 -3.335 1.00 91.88 86 TYR A CA 1
ATOM 692 C C . TYR A 1 86 ? 10.111 -3.642 -2.557 1.00 91.88 86 TYR A C 1
ATOM 694 O O . TYR A 1 86 ? 9.142 -3.048 -3.020 1.00 91.88 86 TYR A O 1
ATOM 702 N N . LYS A 1 87 ? 10.088 -4.200 -1.349 1.00 92.81 87 LYS A N 1
ATOM 703 C CA . LYS A 1 87 ? 8.920 -4.153 -0.469 1.00 92.81 87 LYS A CA 1
ATOM 704 C C . LYS A 1 87 ? 8.496 -2.711 -0.190 1.00 92.81 87 LYS A C 1
ATOM 706 O O . LYS A 1 87 ? 7.310 -2.402 -0.199 1.00 92.81 87 LYS A O 1
ATOM 711 N N . GLU A 1 88 ? 9.477 -1.849 0.019 1.00 92.38 88 GLU A N 1
ATOM 712 C CA . GLU A 1 88 ? 9.335 -0.428 0.296 1.00 92.38 88 GLU A CA 1
ATOM 713 C C . GLU A 1 88 ? 8.574 0.293 -0.822 1.00 92.38 88 GLU A C 1
ATOM 715 O O . GLU A 1 88 ? 7.691 1.085 -0.513 1.00 92.38 88 GLU A O 1
ATOM 720 N N . ASP A 1 89 ? 8.813 -0.050 -2.092 1.00 92.81 89 ASP A N 1
ATOM 721 C CA . ASP A 1 89 ? 8.107 0.556 -3.229 1.00 92.81 89 ASP A CA 1
ATOM 722 C C . ASP A 1 89 ? 6.598 0.282 -3.162 1.00 92.81 89 ASP A C 1
ATOM 724 O O . ASP A 1 89 ? 5.780 1.172 -3.385 1.00 92.81 89 ASP A O 1
ATOM 728 N N . PHE A 1 90 ? 6.215 -0.943 -2.783 1.00 94.00 90 PHE A N 1
ATOM 729 C CA . PHE A 1 90 ? 4.808 -1.296 -2.582 1.00 94.00 90 PHE A CA 1
ATOM 730 C C . PHE A 1 90 ? 4.228 -0.613 -1.342 1.00 94.00 90 PHE A C 1
ATOM 732 O O . PHE A 1 90 ? 3.092 -0.154 -1.383 1.00 94.00 90 PHE A O 1
ATOM 739 N N . ILE A 1 91 ? 4.985 -0.527 -0.244 1.00 94.19 91 ILE A N 1
ATOM 740 C CA . ILE A 1 91 ? 4.525 0.145 0.979 1.00 94.19 91 ILE A CA 1
ATOM 741 C C . ILE A 1 91 ? 4.248 1.625 0.703 1.00 94.19 91 ILE A C 1
ATOM 743 O O . ILE A 1 91 ? 3.186 2.109 1.085 1.00 94.19 91 ILE A O 1
ATOM 747 N N . HIS A 1 92 ? 5.166 2.326 0.036 1.00 93.12 92 HIS A N 1
ATOM 748 C CA . HIS A 1 92 ? 4.992 3.735 -0.316 1.00 93.12 92 HIS A CA 1
ATOM 749 C C . HIS A 1 92 ? 3.781 3.936 -1.222 1.00 93.12 92 HIS A C 1
ATOM 751 O O . HIS A 1 92 ? 2.905 4.729 -0.894 1.00 93.12 92 HIS A O 1
ATOM 757 N N . PHE A 1 93 ? 3.670 3.1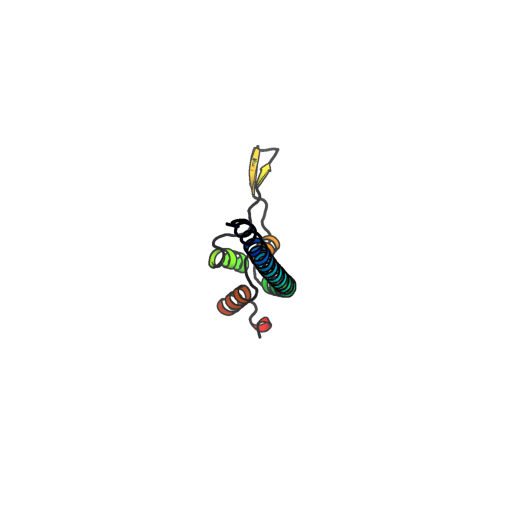26 -2.275 1.00 93.62 93 PHE A N 1
ATOM 758 C CA . PHE A 1 93 ? 2.524 3.169 -3.176 1.00 93.62 93 PHE A CA 1
ATOM 759 C C . PHE A 1 93 ? 1.187 2.964 -2.443 1.00 93.62 93 PHE A C 1
ATOM 761 O O . PHE A 1 93 ? 0.237 3.706 -2.655 1.00 93.62 93 PHE A O 1
ATOM 768 N N . ILE A 1 94 ? 1.110 2.003 -1.519 1.00 94.06 94 ILE A N 1
ATOM 769 C CA . ILE A 1 94 ? -0.120 1.747 -0.757 1.00 94.06 94 ILE A CA 1
ATOM 770 C C . ILE A 1 94 ? -0.426 2.875 0.239 1.00 94.06 94 ILE A C 1
ATOM 772 O O . ILE A 1 94 ? -1.594 3.176 0.475 1.00 94.06 94 ILE A O 1
ATOM 776 N N . ILE A 1 95 ? 0.591 3.483 0.855 1.00 93.25 95 ILE A N 1
ATOM 777 C CA . ILE A 1 95 ? 0.404 4.586 1.811 1.00 93.25 95 ILE A CA 1
ATOM 778 C C . ILE A 1 95 ? -0.244 5.793 1.145 1.00 93.25 95 ILE A C 1
ATOM 780 O O . ILE A 1 95 ? -1.125 6.406 1.761 1.00 93.25 95 ILE A O 1
ATOM 784 N N . ASP A 1 96 ? 0.201 6.105 -0.069 1.00 89.75 96 ASP A N 1
ATOM 785 C CA . ASP A 1 96 ? -0.266 7.251 -0.840 1.00 89.75 96 ASP A CA 1
ATOM 786 C C . ASP A 1 96 ? -1.696 7.025 -1.354 1.00 89.75 96 ASP A C 1
ATOM 788 O O . ASP A 1 96 ? -2.509 7.947 -1.328 1.00 89.75 96 ASP A O 1
ATOM 792 N N . GLU A 1 97 ? -2.037 5.785 -1.719 1.00 90.75 97 GLU A N 1
ATOM 793 C CA . GLU A 1 97 ? -3.319 5.470 -2.361 1.00 90.75 97 GLU A CA 1
ATOM 794 C C . GLU A 1 97 ? -4.433 5.020 -1.395 1.00 90.75 97 GLU A C 1
ATOM 796 O O . GLU A 1 97 ? -5.605 5.292 -1.650 1.00 90.75 97 GLU A O 1
ATOM 801 N N . LEU A 1 98 ? -4.118 4.340 -0.283 1.00 91.44 98 LEU A N 1
ATOM 802 C CA . LEU A 1 98 ? -5.128 3.763 0.622 1.00 91.44 98 LEU A CA 1
ATOM 803 C C . LEU A 1 98 ? -5.185 4.443 1.987 1.00 91.44 98 LEU A C 1
ATOM 805 O O . LEU A 1 98 ? -4.162 4.768 2.598 1.00 91.44 98 LEU A O 1
ATOM 809 N N . ARG A 1 99 ? -6.392 4.579 2.544 1.00 90.88 99 ARG A N 1
ATOM 810 C CA . ARG A 1 99 ? -6.603 5.011 3.934 1.00 90.88 99 ARG A CA 1
ATOM 811 C C . ARG A 1 99 ? -6.255 3.891 4.913 1.00 90.88 99 ARG A C 1
ATOM 813 O O . ARG A 1 99 ? -6.318 2.702 4.599 1.00 90.88 99 ARG A O 1
ATOM 820 N N . LEU A 1 100 ? -5.915 4.263 6.151 1.00 89.25 100 LEU A N 1
ATOM 821 C CA . LEU A 1 100 ? -5.552 3.281 7.178 1.00 89.25 100 LEU A CA 1
ATOM 822 C C . LEU A 1 100 ? -6.676 2.262 7.432 1.00 89.25 100 LEU A C 1
ATOM 824 O O . LEU A 1 100 ? -6.391 1.087 7.656 1.00 89.25 100 LEU A O 1
ATOM 828 N N . SER A 1 101 ? -7.939 2.693 7.384 1.00 89.12 101 SER A N 1
ATOM 829 C CA . SER A 1 101 ? -9.107 1.818 7.538 1.00 89.12 101 SER A CA 1
ATOM 830 C C . SER A 1 101 ? -9.138 0.693 6.504 1.00 89.12 101 SER A C 1
ATOM 832 O O . SER A 1 101 ? -9.339 -0.458 6.876 1.00 89.12 101 SER A O 1
ATOM 834 N N . GLU A 1 102 ? -8.860 0.997 5.237 1.00 91.69 102 GLU A N 1
ATOM 835 C CA . GLU A 1 102 ? -8.881 0.024 4.138 1.00 91.69 102 GLU A CA 1
ATOM 836 C C . GLU A 1 102 ? -7.771 -1.019 4.305 1.00 91.69 102 GLU A C 1
ATOM 838 O O . GLU A 1 102 ? -8.000 -2.223 4.178 1.00 91.69 102 GLU A O 1
ATOM 843 N N . ILE A 1 103 ? -6.575 -0.566 4.697 1.00 91.75 103 ILE A N 1
ATOM 844 C CA . ILE A 1 103 ? -5.440 -1.450 4.985 1.00 91.75 103 ILE A CA 1
ATOM 845 C C . ILE A 1 103 ? -5.775 -2.380 6.163 1.00 91.75 103 ILE A C 1
ATOM 847 O O . ILE A 1 103 ? -5.491 -3.579 6.110 1.00 91.75 103 ILE A O 1
ATOM 851 N N . LYS A 1 104 ? -6.407 -1.855 7.223 1.00 90.88 104 LYS A N 1
ATOM 852 C CA . LYS A 1 104 ? -6.836 -2.650 8.385 1.00 90.88 104 LYS A CA 1
ATOM 853 C C . LYS A 1 104 ? -7.900 -3.678 8.013 1.00 90.88 104 LYS A C 1
ATOM 855 O O . LYS A 1 104 ? -7.781 -4.835 8.407 1.00 90.88 104 LYS A O 1
ATOM 860 N N . GLU A 1 105 ? -8.919 -3.287 7.256 1.00 90.88 105 GLU A N 1
ATOM 861 C CA . GLU A 1 105 ? -9.974 -4.200 6.809 1.00 90.88 105 GLU A CA 1
ATOM 862 C C . GLU A 1 105 ? -9.405 -5.345 5.970 1.00 90.88 105 GLU A C 1
ATOM 864 O O . GLU A 1 105 ? -9.724 -6.515 6.212 1.00 90.88 105 GLU A O 1
ATOM 869 N N . TYR A 1 106 ? -8.497 -5.029 5.044 1.00 91.25 106 TYR A N 1
ATOM 870 C CA . TYR A 1 106 ? -7.799 -6.038 4.257 1.00 91.25 106 TYR A CA 1
ATOM 871 C C . TYR A 1 106 ? -6.969 -6.976 5.144 1.00 91.25 106 TYR A C 1
ATOM 873 O O . TYR A 1 106 ? -7.020 -8.197 4.965 1.00 91.25 106 TYR A O 1
ATOM 881 N N . ALA A 1 107 ? -6.240 -6.425 6.120 1.00 90.31 107 ALA A N 1
ATOM 882 C CA . ALA A 1 107 ? -5.440 -7.201 7.062 1.00 90.31 107 ALA A CA 1
ATOM 883 C C . ALA A 1 107 ? -6.304 -8.189 7.869 1.00 90.31 107 ALA A C 1
ATOM 885 O O . ALA A 1 107 ? -5.975 -9.373 7.949 1.00 90.31 107 ALA A O 1
ATOM 886 N N . ILE A 1 108 ? -7.458 -7.747 8.386 1.00 89.75 108 ILE A N 1
ATOM 887 C CA . ILE A 1 108 ? -8.408 -8.605 9.118 1.00 89.75 108 ILE A CA 1
ATOM 888 C C . ILE A 1 108 ? -8.941 -9.716 8.210 1.00 89.75 108 ILE A C 1
ATOM 890 O O . ILE A 1 108 ? -8.908 -10.893 8.582 1.00 89.75 108 ILE A O 1
ATOM 894 N N . LYS A 1 109 ? -9.413 -9.359 7.010 1.00 89.50 109 LYS A N 1
ATOM 895 C CA . LYS A 1 109 ? -10.015 -10.299 6.055 1.00 89.50 109 LYS A CA 1
ATOM 896 C C . LYS A 1 109 ? -9.043 -11.412 5.660 1.00 89.50 109 LYS A C 1
ATOM 898 O O . LYS A 1 109 ? -9.434 -12.577 5.599 1.00 89.50 109 LYS A O 1
ATOM 903 N N . ASN A 1 110 ? -7.780 -11.056 5.441 1.00 86.94 110 ASN A N 1
ATOM 904 C CA . ASN A 1 110 ? -6.730 -11.978 5.011 1.00 86.94 110 ASN A CA 1
ATOM 905 C C . ASN A 1 110 ? -5.930 -12.584 6.176 1.00 86.94 110 ASN A C 1
ATOM 907 O O . ASN A 1 110 ? -4.998 -13.350 5.942 1.00 86.94 110 ASN A O 1
ATOM 911 N N . LYS A 1 111 ? -6.313 -12.296 7.431 1.00 85.06 111 LYS A N 1
ATOM 912 C CA . LYS A 1 111 ? -5.645 -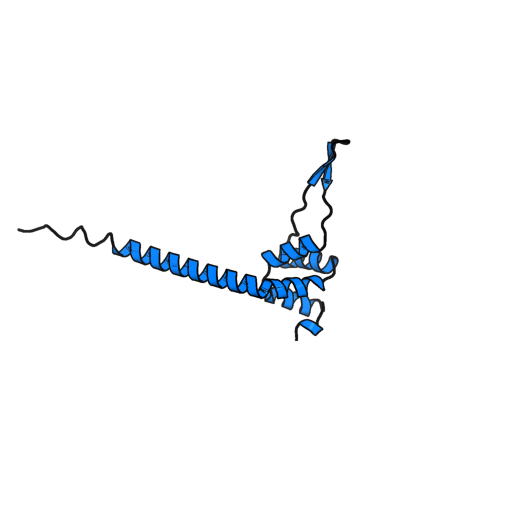12.771 8.658 1.00 85.06 111 LYS A CA 1
ATOM 913 C C . LYS A 1 111 ? -4.159 -12.398 8.721 1.00 85.06 111 LYS A C 1
ATOM 915 O O . LYS A 1 111 ? -3.336 -13.162 9.224 1.00 85.06 111 LYS A O 1
ATOM 920 N N . ILE A 1 112 ? -3.831 -11.209 8.235 1.00 79.94 112 ILE A N 1
ATOM 921 C CA . ILE A 1 112 ? -2.490 -10.635 8.279 1.00 79.94 112 ILE A CA 1
ATOM 922 C C . ILE A 1 112 ? -2.389 -9.811 9.566 1.00 79.94 112 ILE A C 1
ATOM 924 O O . ILE A 1 112 ? -3.166 -8.885 9.769 1.00 79.94 112 ILE A O 1
ATOM 928 N N . ALA A 1 113 ? -1.452 -10.171 10.447 1.00 68.06 113 ALA A N 1
ATOM 929 C CA . ALA A 1 113 ? -1.187 -9.487 11.723 1.00 68.0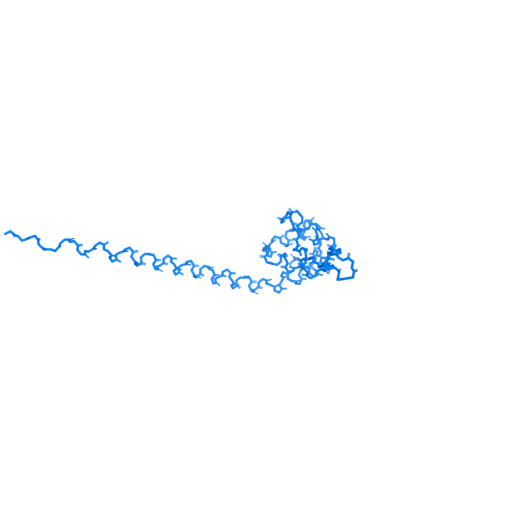6 113 ALA A CA 1
ATOM 930 C C . ALA A 1 113 ? -2.447 -9.122 12.560 1.00 68.06 113 ALA A C 1
ATOM 932 O O . ALA A 1 113 ? -2.645 -7.957 12.907 1.00 68.06 113 ALA A O 1
ATOM 933 N N . PRO A 1 114 ? -3.304 -10.100 12.921 1.00 63.88 114 PRO A N 1
ATOM 934 C CA . PRO A 1 114 ? -4.578 -9.839 13.602 1.00 63.88 114 PRO A CA 1
ATOM 935 C C . PRO A 1 114 ? -4.444 -9.281 15.032 1.00 63.88 114 PRO A C 1
ATOM 937 O O . PRO A 1 114 ? -5.387 -8.672 15.533 1.00 63.88 114 PRO A O 1
ATOM 940 N N . ASP A 1 115 ? -3.305 -9.479 15.702 1.00 60.19 115 ASP A N 1
ATOM 941 C CA . ASP A 1 115 ? -3.097 -9.050 17.093 1.00 60.19 115 ASP A CA 1
ATOM 942 C C . ASP A 1 115 ? -2.879 -7.537 17.258 1.00 60.19 115 ASP A C 1
ATOM 944 O O . ASP A 1 115 ? -3.139 -7.001 18.331 1.00 60.19 115 ASP A O 1
ATOM 948 N N . ASP A 1 116 ? -2.480 -6.829 16.200 1.00 57.59 116 ASP A N 1
ATOM 949 C CA . ASP A 1 116 ? -2.231 -5.378 16.213 1.00 57.59 116 ASP A CA 1
ATOM 950 C C . ASP A 1 116 ? -3.434 -4.534 15.761 1.00 57.59 116 ASP A C 1
ATOM 952 O O . ASP A 1 116 ? -3.340 -3.315 15.611 1.00 57.59 116 ASP A O 1
ATOM 956 N N . LEU A 1 117 ? -4.564 -5.194 15.504 1.00 58.66 117 LEU A N 1
ATOM 957 C CA . LEU A 1 117 ? -5.802 -4.586 15.012 1.00 58.66 117 LEU A CA 1
ATOM 958 C C . LEU A 1 117 ? -6.898 -4.529 16.092 1.00 58.66 117 LEU A C 1
ATOM 960 O O . LEU A 1 117 ? -8.030 -4.163 15.779 1.00 58.66 117 LEU A O 1
ATOM 964 N N . LYS A 1 118 ? -6.560 -4.903 17.335 1.00 53.41 118 LYS A N 1
ATOM 965 C CA . LYS A 1 118 ? -7.425 -4.845 18.524 1.00 53.41 118 LYS A CA 1
ATOM 966 C C . LYS A 1 118 ? -7.378 -3.497 19.232 1.00 53.41 118 LYS A C 1
ATOM 968 O O . LYS A 1 118 ? -6.295 -2.876 19.260 1.00 53.41 118 LYS A O 1
#